Protein AF-A0A2R6J7M9-F1 (afdb_monomer)

pLDDT: mean 76.39, std 9.77, range [46.56, 89.0]

Foldseek 3Di:
DPPCPVVCVVCVVVVHDDDDDPDDCVVVVVVVVVVVCVVCVVVPVVCPPDDPVVVVVVVVVVVVVVVVD

Radius of gyration: 15.93 Å; Cα contacts (8 Å, |Δi|>4): 8; chains: 1; bounding box: 32×31×38 Å

Sequence (69 aa):
VDQAHHLKAALARLGLRFQVVHHGNRNAVERVFREVKRRTSSFSNTFSNVEPSTAESWLQAFAVWWNRC

Secondary structure (DSSP, 8-state):
--TTHHHHHHHHHTTPPP---TTSSHHHHHHHHHHHHHHTGGGTTTTTT--HHHHHHHHHHHHHHHTT-

Solvent-accessible surface area (backbone atoms only — not comparable to full-atom values): 4382 Å² total; per-residue (Å²): 142,74,87,54,61,65,57,49,54,52,34,50,77,71,74,43,85,83,78,89,71,92,83,58,71,54,66,58,56,52,46,52,55,50,49,52,50,61,74,39,48,86,48,66,74,65,56,81,85,51,57,69,70,58,54,50,53,50,51,53,53,49,51,58,55,63,78,72,110

Mean predicted aligned error: 10.36 Å

Structure (mmCIF, N/CA/C/O backbone):
data_AF-A0A2R6J7M9-F1
#
_entry.id   AF-A0A2R6J7M9-F1
#
loop_
_atom_site.group_PDB
_atom_site.id
_atom_site.type_symbol
_atom_site.label_atom_id
_atom_site.label_alt_id
_atom_site.label_comp_id
_atom_site.label_asym_id
_atom_site.label_entity_id
_atom_site.label_seq_id
_atom_site.pdbx_PDB_ins_code
_atom_site.Cartn_x
_atom_site.Cartn_y
_atom_site.Cartn_z
_atom_site.occupancy
_atom_site.B_iso_or_equiv
_atom_site.auth_seq_id
_atom_site.auth_comp_id
_atom_site.auth_asym_id
_atom_site.auth_atom_id
_atom_site.pdbx_PDB_model_num
ATOM 1 N N . VAL A 1 1 ? -15.857 -16.337 -3.118 1.00 46.56 1 VAL A N 1
ATOM 2 C CA . VAL A 1 1 ? -15.090 -15.353 -2.317 1.00 46.56 1 VAL A CA 1
ATOM 3 C C . VAL A 1 1 ? -14.680 -16.065 -1.035 1.00 46.56 1 VAL A C 1
ATOM 5 O O . VAL A 1 1 ? -15.436 -15.997 -0.089 1.00 46.56 1 VAL A O 1
ATOM 8 N N . ASP A 1 2 ? -13.569 -16.815 -1.023 1.00 52.47 2 ASP A N 1
ATOM 9 C CA . ASP A 1 2 ? -13.174 -17.643 0.149 1.00 52.47 2 ASP A CA 1
ATOM 10 C C . ASP A 1 2 ? -11.650 -17.713 0.390 1.00 52.47 2 ASP A C 1
ATOM 12 O O . ASP A 1 2 ? -11.129 -18.591 1.069 1.00 52.47 2 ASP A O 1
ATOM 16 N N . GLN A 1 3 ? -10.890 -16.738 -0.113 1.00 53.53 3 GLN A N 1
ATOM 17 C CA . GLN A 1 3 ? -9.424 -16.703 0.035 1.00 53.53 3 GLN A CA 1
ATOM 18 C C . GLN A 1 3 ? -8.943 -16.209 1.423 1.00 53.53 3 GLN A C 1
ATOM 20 O O . GLN A 1 3 ? -7.748 -16.042 1.648 1.00 53.53 3 GLN A O 1
ATOM 25 N N . ALA A 1 4 ? -9.844 -15.947 2.378 1.00 64.94 4 ALA A N 1
ATOM 26 C CA . ALA A 1 4 ? -9.498 -15.298 3.652 1.00 64.94 4 ALA A CA 1
ATOM 27 C C . ALA A 1 4 ? -9.261 -16.264 4.830 1.00 64.94 4 ALA A C 1
ATOM 29 O O . ALA A 1 4 ? -8.902 -15.810 5.920 1.00 64.94 4 ALA A O 1
ATOM 30 N N . HIS A 1 5 ? -9.436 -17.580 4.654 1.00 68.81 5 HIS A N 1
ATOM 31 C CA . HIS A 1 5 ? -9.274 -18.552 5.748 1.00 68.81 5 HIS A CA 1
ATOM 32 C C . HIS A 1 5 ? -7.871 -18.519 6.366 1.00 68.81 5 HIS A C 1
ATOM 34 O O . HIS A 1 5 ? -7.733 -18.500 7.591 1.00 68.81 5 HIS A O 1
ATOM 40 N N . HIS A 1 6 ? -6.836 -18.423 5.529 1.00 77.38 6 HIS A N 1
ATOM 41 C CA . HIS A 1 6 ? -5.449 -18.331 5.984 1.00 77.38 6 HIS A CA 1
ATOM 42 C C . HIS A 1 6 ? -5.184 -17.038 6.763 1.00 77.38 6 HIS A C 1
ATOM 44 O O . HIS A 1 6 ? -4.548 -17.070 7.816 1.00 77.38 6 HIS A O 1
ATOM 50 N N . LEU A 1 7 ? -5.742 -15.917 6.300 1.00 78.31 7 LEU A N 1
ATOM 51 C CA . LEU A 1 7 ? -5.600 -14.618 6.954 1.00 78.31 7 LEU A CA 1
ATOM 52 C C . LEU A 1 7 ? -6.286 -14.601 8.325 1.00 78.31 7 LEU A C 1
ATOM 54 O O . LEU A 1 7 ? -5.691 -14.171 9.311 1.00 78.31 7 LEU A O 1
ATOM 58 N N . LYS A 1 8 ? -7.514 -15.122 8.415 1.00 80.94 8 LYS A N 1
ATOM 59 C CA . LYS A 1 8 ? -8.261 -15.192 9.678 1.00 80.94 8 LYS A CA 1
ATOM 60 C C . LYS A 1 8 ? -7.544 -16.072 10.705 1.00 80.94 8 LYS A C 1
ATOM 62 O O . LYS A 1 8 ? -7.452 -15.692 11.869 1.00 80.94 8 LYS A O 1
ATOM 67 N N . ALA A 1 9 ? -6.996 -17.209 10.271 1.00 83.31 9 ALA A N 1
ATOM 68 C CA . ALA A 1 9 ? -6.224 -18.102 11.132 1.00 83.31 9 ALA A CA 1
ATOM 69 C C . ALA A 1 9 ? -4.902 -17.469 11.603 1.00 83.31 9 ALA A C 1
ATOM 71 O O . ALA A 1 9 ? -4.533 -17.614 12.766 1.00 83.31 9 ALA A O 1
ATOM 72 N N . ALA A 1 10 ? -4.195 -16.748 10.728 1.00 84.69 10 ALA A N 1
ATOM 73 C CA . ALA A 1 10 ? -2.968 -16.040 11.089 1.00 84.69 10 ALA A CA 1
ATOM 74 C C . ALA A 1 10 ? -3.233 -14.909 12.098 1.00 84.69 10 ALA A C 1
ATOM 76 O O . ALA A 1 10 ? -2.545 -14.817 13.111 1.00 84.69 10 ALA A O 1
ATOM 77 N N . LEU A 1 11 ? -4.270 -14.098 11.875 1.00 85.25 11 LEU A N 1
ATOM 78 C CA . LEU A 1 11 ? -4.641 -13.011 12.785 1.00 85.25 11 LEU A CA 1
ATOM 79 C C . LEU A 1 11 ? -5.085 -13.532 14.155 1.00 85.25 11 LEU A C 1
ATOM 81 O O . LEU A 1 11 ? -4.682 -12.973 15.172 1.00 85.25 11 LEU A O 1
ATOM 85 N N . ALA A 1 12 ? -5.826 -14.643 14.194 1.00 84.81 12 ALA A N 1
ATOM 86 C CA . ALA A 1 12 ? -6.209 -15.290 15.446 1.00 84.81 12 ALA A CA 1
ATOM 87 C C . ALA A 1 12 ? -4.989 -15.769 16.255 1.00 84.81 12 ALA A C 1
ATOM 89 O O . ALA A 1 12 ? -4.954 -15.570 17.466 1.00 84.81 12 ALA A O 1
ATOM 90 N N . ARG A 1 13 ? -3.961 -16.332 15.597 1.00 88.19 13 ARG A N 1
ATOM 91 C CA . ARG A 1 13 ? -2.693 -16.707 16.257 1.00 88.19 13 ARG A CA 1
ATOM 92 C C . ARG A 1 13 ? -1.954 -15.506 16.852 1.00 88.19 13 ARG A C 1
ATOM 94 O O . ARG A 1 13 ? -1.275 -15.659 17.857 1.00 88.19 13 ARG A O 1
ATOM 101 N N . LEU A 1 14 ? -2.106 -14.328 16.250 1.00 88.56 14 LEU A N 1
ATOM 102 C CA . LEU A 1 14 ? -1.529 -13.069 16.730 1.00 88.56 14 LEU A CA 1
ATOM 103 C C . LEU A 1 14 ? -2.421 -12.344 17.757 1.00 88.56 14 LEU A C 1
ATOM 105 O O . LEU A 1 14 ? -2.095 -11.234 18.166 1.00 88.56 14 LEU A O 1
ATOM 109 N N . GLY A 1 15 ? -3.558 -12.928 18.159 1.00 88.31 15 GLY A N 1
ATOM 110 C CA . GLY A 1 15 ? -4.512 -12.301 19.084 1.00 88.31 15 GLY A CA 1
ATOM 111 C C . GLY A 1 15 ? -5.304 -11.131 18.482 1.00 88.31 15 GLY A C 1
ATOM 112 O O . GLY A 1 15 ? -5.957 -10.383 19.208 1.00 88.31 15 GLY A O 1
ATOM 113 N N . LEU A 1 16 ? -5.269 -10.958 17.159 1.00 89.00 16 LEU A N 1
ATOM 114 C CA . LEU A 1 16 ? -5.942 -9.874 16.448 1.00 89.00 16 LEU A CA 1
ATOM 115 C C . LEU A 1 16 ? -7.319 -10.318 15.942 1.00 89.00 16 LEU A C 1
ATOM 117 O O . LEU A 1 16 ? -7.496 -11.411 15.399 1.00 89.00 16 LEU A O 1
ATOM 121 N N . ARG A 1 17 ? -8.318 -9.440 16.076 1.00 84.25 17 ARG A N 1
ATOM 122 C CA . ARG A 1 17 ? -9.682 -9.702 15.595 1.00 84.25 17 ARG A CA 1
ATOM 123 C C . ARG A 1 17 ? -9.824 -9.287 14.134 1.00 84.25 17 ARG A C 1
ATOM 125 O O . ARG A 1 17 ? -9.695 -8.113 13.807 1.00 84.25 17 ARG A O 1
ATOM 132 N N . PHE A 1 18 ? -10.152 -10.244 13.269 1.00 79.38 18 PHE A N 1
ATOM 133 C CA . PHE A 1 18 ? -10.504 -9.975 11.876 1.00 79.38 18 PHE A CA 1
ATOM 134 C C . PHE A 1 18 ? -11.990 -9.617 11.753 1.00 79.38 18 PHE A C 1
ATOM 136 O O . PHE A 1 18 ? -12.850 -10.397 12.167 1.00 79.38 18 PHE A O 1
ATOM 143 N N . GLN A 1 19 ? -12.294 -8.461 11.162 1.00 80.56 19 GLN A N 1
ATOM 144 C CA . GLN A 1 19 ? -13.658 -8.020 10.867 1.00 80.56 19 GLN A CA 1
ATOM 145 C C . GLN A 1 19 ? -13.751 -7.567 9.410 1.00 80.56 19 GLN A C 1
ATOM 147 O O . GLN A 1 19 ? -12.956 -6.747 8.957 1.00 80.56 19 GLN A O 1
ATOM 152 N N . VAL A 1 20 ? -14.743 -8.085 8.684 1.00 75.44 20 VAL A N 1
ATOM 153 C CA . VAL A 1 20 ? -15.091 -7.602 7.342 1.00 75.44 20 VAL A CA 1
ATOM 154 C C . VAL A 1 20 ? -16.187 -6.560 7.505 1.00 75.44 20 VAL A C 1
ATOM 156 O O . VAL A 1 20 ? -17.286 -6.878 7.951 1.00 75.44 20 VAL A O 1
ATOM 159 N N . VAL A 1 21 ? -15.887 -5.308 7.166 1.00 74.81 21 VAL A N 1
ATOM 160 C CA . VAL A 1 21 ? -16.844 -4.202 7.275 1.00 74.81 21 VAL A CA 1
ATOM 161 C C . VAL A 1 21 ? -17.267 -3.776 5.871 1.00 74.81 21 VAL A C 1
ATOM 163 O O . VAL A 1 21 ? -16.494 -3.160 5.143 1.00 74.81 21 VAL A O 1
ATOM 166 N N . HIS A 1 22 ? -18.504 -4.092 5.485 1.00 68.56 22 HIS A N 1
ATOM 167 C CA . HIS A 1 22 ? -19.039 -3.764 4.155 1.00 68.56 22 HIS A CA 1
ATOM 168 C C . HIS A 1 22 ? -19.420 -2.278 4.002 1.00 68.56 22 HIS A C 1
ATOM 170 O O . HIS A 1 22 ? -19.334 -1.719 2.906 1.00 68.56 22 HIS A O 1
ATOM 176 N N . HIS A 1 23 ? -19.807 -1.624 5.101 1.00 63.25 23 HIS A N 1
ATOM 177 C CA . HIS A 1 23 ? -20.308 -0.241 5.132 1.00 63.25 23 HIS A CA 1
ATOM 178 C C . HIS A 1 23 ? -19.606 0.609 6.205 1.00 63.25 23 HIS A C 1
ATOM 180 O O . HIS A 1 23 ? -20.240 1.312 6.982 1.00 63.25 23 HIS A O 1
ATOM 186 N N . GLY A 1 24 ? -18.276 0.500 6.278 1.00 65.62 24 GLY A N 1
ATOM 187 C CA . GLY A 1 24 ? -17.439 1.310 7.170 1.00 65.62 24 GLY A CA 1
ATOM 188 C C . GLY A 1 24 ? -17.092 2.665 6.556 1.00 65.62 24 GLY A C 1
ATOM 189 O O . GLY A 1 24 ? -17.778 3.140 5.652 1.00 65.62 24 GLY A O 1
ATOM 190 N N . ASN A 1 25 ? -15.970 3.261 6.970 1.00 65.25 25 ASN A N 1
ATOM 191 C CA . ASN A 1 25 ? -15.409 4.462 6.340 1.00 65.25 25 ASN A CA 1
ATOM 192 C C . ASN A 1 25 ? -14.809 4.132 4.956 1.00 65.25 25 ASN A C 1
ATOM 194 O O . ASN A 1 25 ? -13.617 4.299 4.701 1.00 65.25 25 ASN A O 1
ATOM 198 N N . ARG A 1 26 ? -15.654 3.613 4.062 1.00 65.62 26 ARG A N 1
ATOM 199 C CA . ARG A 1 26 ? -15.357 3.278 2.673 1.00 65.62 26 ARG A CA 1
ATOM 200 C C . ARG A 1 26 ? -14.721 4.471 1.968 1.00 65.62 26 ARG A C 1
ATOM 202 O O . ARG A 1 26 ? -13.770 4.285 1.224 1.00 65.62 26 ARG A O 1
ATOM 209 N N . ASN A 1 27 ? -15.137 5.684 2.333 1.00 72.56 27 ASN A N 1
ATOM 210 C CA . ASN A 1 27 ? -14.544 6.937 1.880 1.00 72.56 27 ASN A CA 1
ATOM 211 C C . ASN A 1 27 ? -13.047 7.046 2.198 1.00 72.56 27 ASN A C 1
ATOM 213 O O . ASN A 1 27 ? -12.298 7.506 1.347 1.00 72.56 27 ASN A O 1
ATOM 217 N N . ALA A 1 28 ? -12.583 6.625 3.378 1.00 75.62 28 ALA A N 1
ATOM 218 C CA . ALA A 1 28 ? -11.163 6.690 3.726 1.00 75.62 28 ALA A CA 1
ATOM 219 C C . ALA A 1 28 ? -10.330 5.692 2.913 1.00 75.62 28 ALA A C 1
ATOM 221 O O . ALA A 1 28 ? -9.318 6.074 2.327 1.00 75.62 28 ALA A O 1
ATOM 222 N N . VAL A 1 29 ? -10.783 4.437 2.821 1.00 78.81 29 VAL A N 1
ATOM 223 C CA . VAL A 1 29 ? -10.102 3.403 2.025 1.00 78.81 29 VAL A CA 1
ATOM 224 C C . VAL A 1 29 ? -10.105 3.791 0.547 1.00 78.81 29 VAL A C 1
ATOM 226 O O . VAL A 1 29 ? -9.048 3.865 -0.074 1.00 78.81 29 VAL A O 1
ATOM 229 N N . GLU A 1 30 ? -11.263 4.139 -0.013 1.00 81.88 30 GLU A N 1
ATOM 230 C CA . GLU A 1 30 ? -11.373 4.599 -1.399 1.00 81.88 30 GLU A CA 1
ATOM 231 C C . GLU A 1 30 ? -10.539 5.855 -1.662 1.00 81.88 30 GLU A C 1
ATOM 233 O O . GLU A 1 30 ? -9.946 5.962 -2.734 1.00 81.88 30 GLU A O 1
ATOM 238 N N . ARG A 1 31 ? 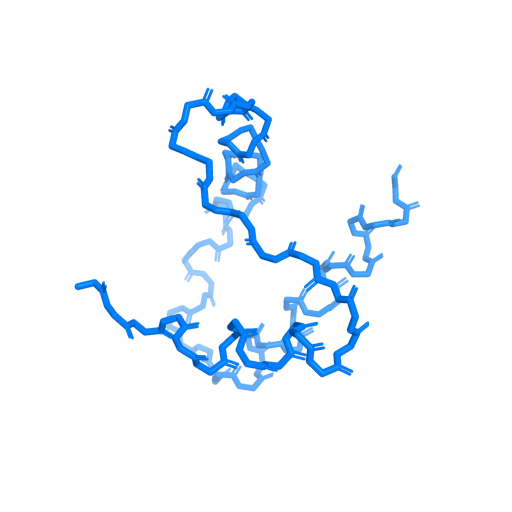-10.430 6.782 -0.698 1.00 83.94 31 ARG A N 1
ATOM 239 C CA . ARG A 1 31 ? -9.561 7.962 -0.814 1.00 83.94 31 ARG A CA 1
ATOM 240 C C . ARG A 1 31 ? -8.092 7.568 -0.904 1.00 83.94 31 ARG A C 1
ATOM 242 O O . ARG A 1 31 ? -7.407 8.097 -1.772 1.00 83.94 31 ARG A O 1
ATOM 249 N N . VAL A 1 32 ? -7.621 6.637 -0.071 1.00 81.19 32 VAL A N 1
ATOM 250 C CA . VAL A 1 32 ? -6.242 6.120 -0.151 1.00 81.19 32 VAL A CA 1
ATOM 251 C C . VAL A 1 32 ? -6.001 5.473 -1.513 1.00 81.19 32 VAL A C 1
ATOM 253 O O . VAL A 1 32 ? -5.064 5.852 -2.207 1.00 81.19 32 VAL A O 1
ATOM 256 N N . PHE A 1 33 ? -6.887 4.581 -1.963 1.00 80.06 33 PHE A N 1
ATOM 257 C CA . PHE A 1 33 ? -6.752 3.940 -3.276 1.00 80.06 33 PHE A CA 1
ATOM 258 C C . PHE A 1 33 ? -6.809 4.938 -4.440 1.00 80.06 33 PHE A C 1
ATOM 260 O O . PHE A 1 33 ? -6.076 4.789 -5.418 1.00 80.06 33 PHE A O 1
ATOM 267 N N . ARG A 1 34 ? -7.678 5.952 -4.369 1.00 84.25 34 ARG A N 1
ATOM 268 C CA . ARG A 1 34 ? -7.770 7.008 -5.385 1.00 84.25 34 ARG A CA 1
ATOM 269 C C . ARG A 1 34 ? -6.496 7.843 -5.414 1.00 84.25 34 ARG A C 1
ATOM 271 O O . ARG A 1 34 ? -6.009 8.130 -6.499 1.00 84.25 34 ARG A O 1
ATOM 278 N N . GLU A 1 35 ? -5.950 8.193 -4.256 1.00 83.44 35 GLU A N 1
ATOM 279 C CA . GLU A 1 35 ? -4.740 9.005 -4.155 1.00 83.44 35 GLU A CA 1
ATOM 280 C C . GLU 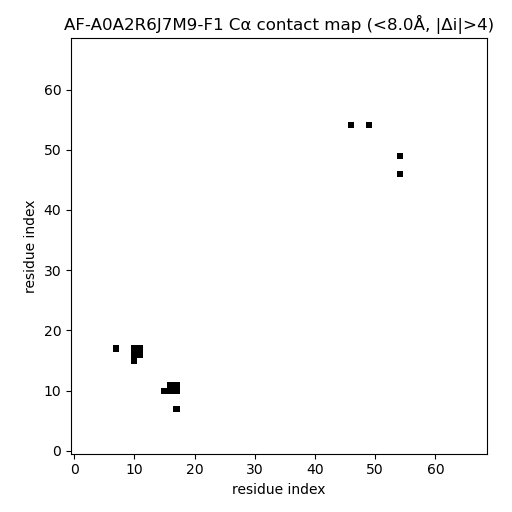A 1 35 ? -3.490 8.247 -4.611 1.00 83.44 35 GLU A C 1
ATOM 282 O O . GLU A 1 35 ? -2.692 8.805 -5.365 1.00 83.44 35 GLU A O 1
ATOM 287 N N . VAL A 1 36 ? -3.361 6.967 -4.239 1.00 80.38 36 VAL A N 1
ATOM 288 C CA . VAL A 1 36 ? -2.312 6.078 -4.756 1.00 80.38 36 VAL A CA 1
ATOM 289 C C . VAL A 1 36 ? -2.389 6.053 -6.278 1.00 80.38 36 VAL A C 1
ATOM 291 O O . VAL A 1 36 ? -1.443 6.474 -6.933 1.00 80.38 36 VAL A O 1
ATOM 294 N N . LYS A 1 37 ? -3.550 5.706 -6.850 1.00 78.69 37 LYS A N 1
ATOM 295 C CA . LYS A 1 37 ? -3.736 5.676 -8.309 1.00 78.69 37 LYS A CA 1
ATOM 296 C C . LYS A 1 37 ? -3.493 7.026 -8.980 1.00 78.69 37 LYS A C 1
ATOM 298 O O . LYS A 1 37 ? -2.961 7.057 -10.080 1.00 78.69 37 LYS A O 1
ATOM 303 N N . ARG A 1 38 ? -3.873 8.140 -8.348 1.00 82.94 38 ARG A N 1
ATOM 304 C CA . ARG A 1 38 ? -3.645 9.490 -8.882 1.00 82.94 38 ARG A CA 1
ATOM 305 C C . ARG A 1 38 ? -2.153 9.792 -8.975 1.00 82.94 38 ARG A C 1
ATOM 307 O O . ARG A 1 38 ? -1.698 10.251 -10.017 1.00 82.94 38 ARG A O 1
ATOM 314 N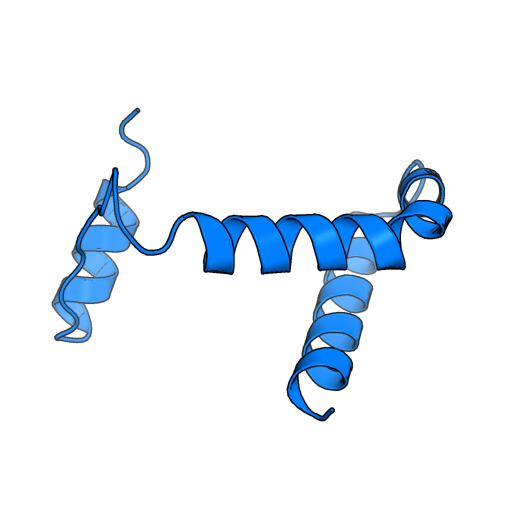 N . ARG A 1 39 ? -1.387 9.523 -7.917 1.00 73.88 39 ARG A N 1
ATOM 315 C CA . ARG A 1 39 ? 0.059 9.796 -7.881 1.00 73.88 39 ARG A CA 1
ATOM 316 C C . ARG A 1 39 ? 0.872 8.806 -8.703 1.00 73.88 39 ARG A C 1
ATOM 318 O O . ARG A 1 39 ? 1.893 9.186 -9.260 1.00 73.88 39 ARG A O 1
ATOM 325 N N . THR A 1 40 ? 0.396 7.572 -8.827 1.00 72.44 40 THR A N 1
ATOM 326 C CA . THR A 1 40 ? 1.013 6.554 -9.681 1.00 72.44 40 THR A CA 1
ATOM 327 C C . THR A 1 40 ? 0.409 6.518 -11.085 1.00 72.44 40 THR A C 1
ATOM 329 O O . THR A 1 40 ? 0.738 5.618 -11.848 1.00 72.44 40 THR A O 1
ATOM 332 N N . SER A 1 41 ? -0.462 7.463 -11.460 1.00 70.62 41 SER A N 1
ATOM 333 C CA . SER A 1 41 ? -1.139 7.463 -12.769 1.00 70.62 41 SER A CA 1
ATOM 334 C C . SER A 1 41 ? -0.136 7.541 -13.919 1.00 70.62 4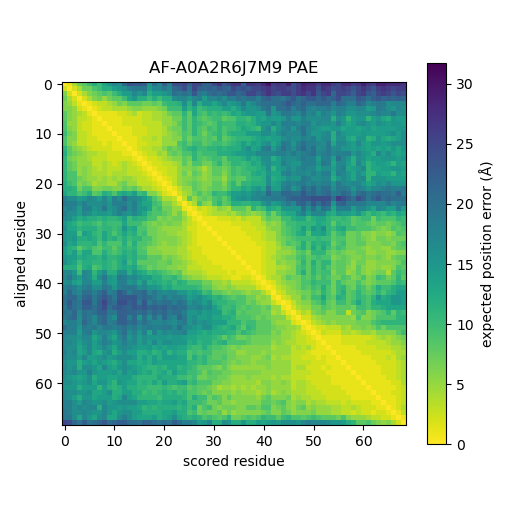1 SER A C 1
ATOM 336 O O . SER A 1 41 ? -0.176 6.704 -14.819 1.00 70.62 41 SER A O 1
ATOM 338 N N . SER A 1 42 ? 0.847 8.438 -13.820 1.00 64.06 42 SER A N 1
ATOM 339 C CA . SER A 1 42 ? 1.980 8.526 -14.751 1.00 64.06 42 SER A CA 1
ATOM 340 C C . SER A 1 42 ? 2.885 7.288 -14.723 1.00 64.06 42 SER A C 1
ATOM 342 O O . SER A 1 42 ? 3.596 7.032 -15.689 1.00 64.06 42 SER A O 1
ATOM 344 N N . PHE A 1 43 ? 2.843 6.514 -13.633 1.00 63.62 43 PHE A N 1
ATOM 345 C CA . PHE A 1 43 ? 3.614 5.284 -13.438 1.00 63.62 43 PHE A CA 1
ATOM 346 C C . PHE A 1 43 ? 2.882 4.013 -13.896 1.00 63.62 43 PHE A C 1
ATOM 348 O O . PHE A 1 43 ? 3.486 2.948 -14.004 1.00 63.62 43 PHE A O 1
ATOM 355 N N . SER A 1 44 ? 1.574 4.097 -14.157 1.00 61.12 44 SER A N 1
ATOM 356 C CA . SER A 1 44 ? 0.754 2.929 -14.503 1.00 61.12 44 SER A CA 1
ATOM 357 C C . SER A 1 44 ? 1.211 2.248 -15.797 1.00 61.12 44 SER A C 1
ATOM 359 O O . SER A 1 44 ? 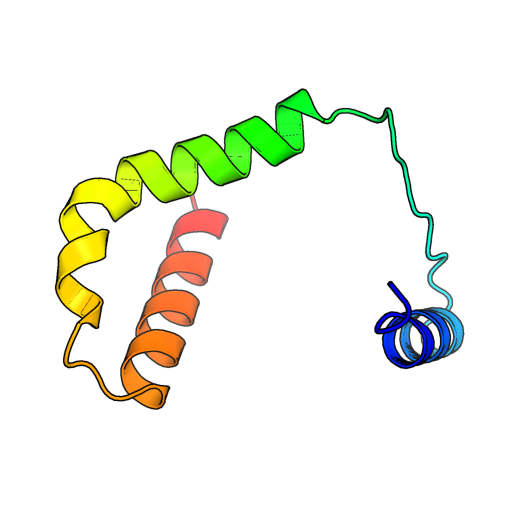1.107 1.032 -15.914 1.00 61.12 44 SER A O 1
ATOM 361 N N . ASN A 1 45 ? 1.824 3.009 -16.708 1.00 65.69 45 ASN A N 1
ATOM 362 C CA . ASN A 1 45 ? 2.410 2.502 -17.950 1.00 65.69 45 ASN A CA 1
ATOM 363 C C . ASN A 1 45 ? 3.846 1.967 -17.778 1.00 65.69 45 ASN A C 1
ATOM 365 O O . ASN A 1 45 ? 4.403 1.384 -18.708 1.00 65.69 45 ASN A O 1
ATOM 369 N N . THR A 1 46 ? 4.475 2.173 -16.618 1.00 63.41 46 THR A N 1
ATOM 370 C CA . THR A 1 46 ? 5.912 1.929 -16.405 1.00 63.41 46 THR A CA 1
ATOM 371 C C . THR A 1 46 ? 6.214 0.498 -15.962 1.00 63.41 46 THR A C 1
ATOM 373 O O . THR A 1 46 ? 7.346 0.056 -16.108 1.00 63.41 46 THR A O 1
ATOM 376 N N . PHE A 1 47 ? 5.215 -0.253 -15.482 1.00 65.81 47 PHE A N 1
ATOM 377 C CA . PHE A 1 47 ? 5.376 -1.656 -15.064 1.00 65.81 47 PHE A CA 1
ATOM 378 C C . PHE A 1 47 ? 5.109 -2.680 -16.169 1.00 65.81 47 PHE A C 1
ATOM 380 O O . PHE A 1 47 ? 5.263 -3.874 -15.940 1.00 65.81 47 PHE A O 1
ATOM 387 N N . SER A 1 48 ? 4.748 -2.230 -17.371 1.00 68.44 48 SER A N 1
ATOM 388 C CA . SER A 1 48 ? 4.348 -3.094 -18.489 1.00 68.44 48 SER A CA 1
ATOM 389 C C . SER A 1 48 ? 5.410 -4.134 -18.885 1.00 68.44 48 SER A C 1
ATOM 391 O O . SER A 1 48 ? 5.052 -5.179 -19.410 1.00 68.44 48 SER A O 1
ATOM 393 N N . ASN A 1 49 ? 6.695 -3.857 -18.611 1.00 74.00 49 ASN A N 1
ATOM 394 C CA . ASN A 1 49 ? 7.848 -4.703 -18.962 1.00 74.00 49 ASN A CA 1
ATOM 395 C C . ASN A 1 49 ? 8.817 -4.928 -17.784 1.00 74.00 49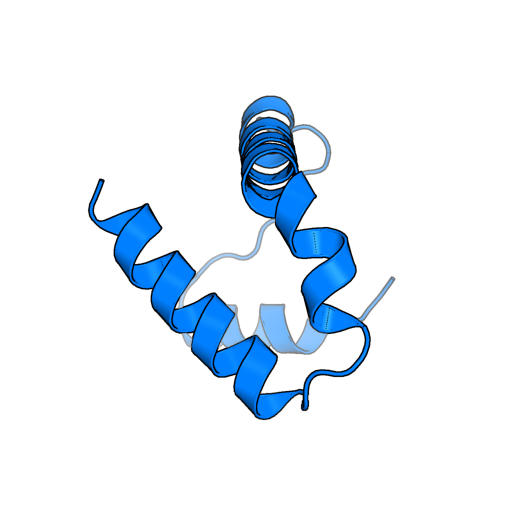 ASN A C 1
ATOM 397 O O . ASN A 1 49 ? 9.997 -5.200 -17.994 1.00 74.00 49 ASN A O 1
ATOM 401 N N . VAL A 1 50 ? 8.365 -4.726 -16.546 1.00 77.31 50 VAL A N 1
ATOM 402 C CA . VAL A 1 50 ? 9.240 -4.796 -15.368 1.00 77.31 50 VAL A CA 1
ATOM 403 C C . VAL A 1 50 ? 9.126 -6.174 -14.726 1.00 77.31 50 VAL A C 1
ATOM 405 O O . VAL A 1 50 ? 8.023 -6.671 -14.511 1.00 77.31 50 VAL A O 1
ATOM 408 N N . GLU A 1 51 ? 10.267 -6.774 -14.386 1.00 83.88 51 GLU A N 1
ATOM 409 C CA . GLU A 1 51 ? 10.312 -8.018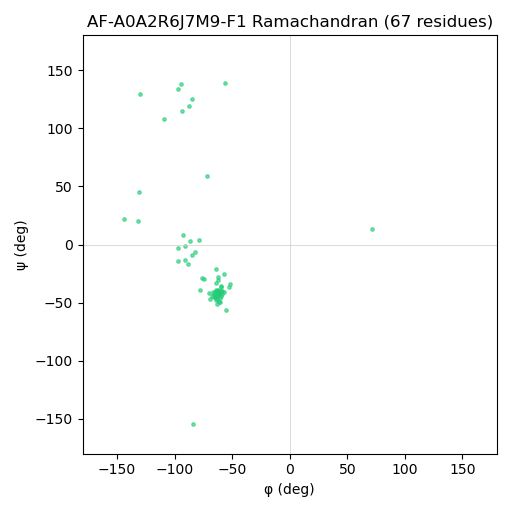 -13.615 1.00 83.88 51 GLU A CA 1
ATOM 410 C C . GLU A 1 51 ? 9.564 -7.864 -12.273 1.00 83.88 51 GLU A C 1
ATOM 412 O O . GLU A 1 51 ? 9.735 -6.840 -11.595 1.00 83.88 51 GLU A O 1
ATOM 417 N N . PRO A 1 52 ? 8.780 -8.865 -11.828 1.00 81.56 52 PRO A N 1
ATOM 418 C CA . PRO A 1 52 ? 7.972 -8.769 -10.609 1.00 81.56 52 PRO A CA 1
ATOM 419 C C . PRO A 1 52 ? 8.761 -8.343 -9.361 1.00 81.56 52 PRO A C 1
ATOM 421 O O . PRO A 1 52 ? 8.274 -7.545 -8.563 1.00 81.56 52 PRO A O 1
ATOM 424 N N . SER A 1 53 ? 10.007 -8.803 -9.230 1.00 84.62 53 SER A N 1
ATOM 425 C CA . SER A 1 53 ? 10.920 -8.456 -8.129 1.00 84.62 53 SER A CA 1
ATOM 426 C C . SER A 1 53 ? 11.295 -6.968 -8.093 1.00 84.62 53 SER A C 1
ATOM 428 O O . SER A 1 53 ? 11.478 -6.371 -7.027 1.00 84.62 53 SER A O 1
ATOM 430 N N . THR A 1 54 ? 11.380 -6.339 -9.265 1.00 82.12 54 THR A N 1
ATOM 431 C CA . THR A 1 54 ? 11.689 -4.913 -9.406 1.00 82.12 54 THR A CA 1
ATOM 432 C C . THR A 1 54 ? 10.454 -4.072 -9.093 1.00 82.12 54 THR A C 1
ATOM 434 O O . THR A 1 54 ? 10.559 -3.052 -8.408 1.00 82.12 54 THR A O 1
ATOM 437 N N . ALA A 1 55 ? 9.272 -4.527 -9.519 1.00 81.75 55 ALA A N 1
ATOM 438 C CA . ALA A 1 55 ? 8.008 -3.906 -9.138 1.00 81.75 55 ALA A CA 1
ATOM 439 C C . ALA A 1 55 ? 7.787 -3.965 -7.617 1.00 81.75 55 ALA A C 1
ATOM 441 O O . ALA A 1 55 ? 7.413 -2.964 -7.006 1.00 81.75 55 ALA A O 1
ATOM 442 N N . GLU A 1 56 ? 8.088 -5.104 -6.989 1.00 84.38 56 GLU A N 1
ATOM 443 C CA . GLU A 1 56 ? 8.012 -5.275 -5.537 1.00 84.38 56 GLU A CA 1
ATOM 444 C C . GLU A 1 56 ? 8.962 -4.329 -4.791 1.00 84.38 56 GLU A C 1
ATOM 446 O O . GLU A 1 56 ? 8.532 -3.602 -3.894 1.00 84.38 56 GLU A O 1
ATOM 451 N N . SER A 1 57 ? 10.233 -4.274 -5.198 1.00 86.50 57 SER A N 1
ATOM 452 C CA . SER A 1 57 ? 11.233 -3.391 -4.581 1.00 86.50 57 SER A CA 1
ATOM 453 C C . SER A 1 57 ? 10.832 -1.914 -4.682 1.00 86.50 57 SER A C 1
ATOM 455 O O . SER A 1 57 ? 10.965 -1.150 -3.723 1.00 86.50 57 SER A O 1
ATOM 457 N N . TRP A 1 58 ? 10.276 -1.507 -5.828 1.00 84.12 58 TRP A N 1
ATOM 458 C CA . TRP A 1 58 ? 9.754 -0.155 -6.018 1.00 84.12 58 TRP A CA 1
ATOM 459 C C . TRP A 1 58 ? 8.566 0.139 -5.091 1.00 84.12 58 TRP A C 1
ATOM 461 O O . TRP A 1 58 ? 8.529 1.195 -4.457 1.00 84.12 58 TRP A O 1
ATOM 471 N N . LEU A 1 59 ? 7.618 -0.798 -4.956 1.00 83.31 59 LEU A N 1
ATOM 472 C CA . LEU A 1 59 ? 6.464 -0.656 -4.060 1.00 83.31 59 LEU A CA 1
ATOM 473 C C . LEU A 1 59 ? 6.893 -0.536 -2.591 1.00 83.31 59 LEU A C 1
ATOM 475 O O . LEU A 1 59 ? 6.334 0.280 -1.856 1.00 83.31 59 LEU A O 1
ATOM 479 N N . GLN A 1 60 ? 7.900 -1.303 -2.166 1.00 87.00 60 GLN A N 1
ATOM 480 C CA . GLN A 1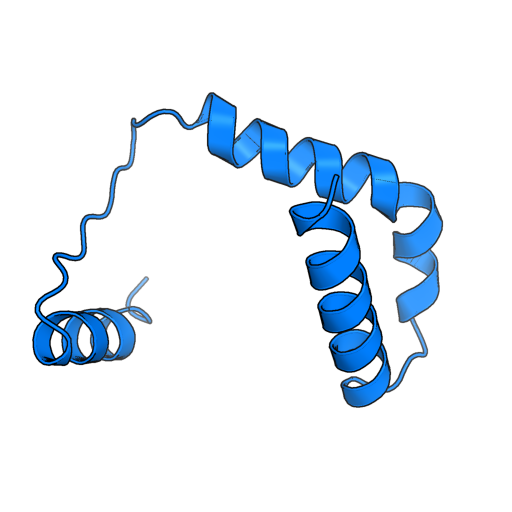 60 ? 8.467 -1.209 -0.818 1.00 87.00 60 GLN A CA 1
ATOM 481 C C . GLN A 1 60 ? 9.099 0.168 -0.569 1.00 87.00 60 GLN A C 1
ATOM 483 O O . GLN A 1 60 ? 8.808 0.804 0.447 1.00 87.00 60 GLN A O 1
ATOM 488 N N . ALA A 1 61 ? 9.903 0.673 -1.512 1.00 85.94 61 ALA A N 1
ATOM 489 C CA . ALA A 1 61 ? 10.499 2.006 -1.417 1.00 85.94 61 ALA A CA 1
ATOM 490 C C . ALA A 1 61 ? 9.430 3.113 -1.373 1.00 85.94 61 ALA A C 1
ATOM 492 O O . ALA A 1 61 ? 9.502 4.022 -0.541 1.00 85.94 61 ALA A O 1
ATOM 493 N N . PHE A 1 62 ? 8.398 3.000 -2.214 1.00 82.75 62 PHE A N 1
ATOM 494 C CA . PHE A 1 62 ? 7.261 3.916 -2.220 1.00 82.75 62 PHE A CA 1
ATOM 495 C C . PHE A 1 62 ? 6.525 3.920 -0.873 1.00 82.75 62 PHE A C 1
ATOM 497 O O . PHE A 1 62 ? 6.238 4.991 -0.339 1.00 82.75 62 PHE A O 1
ATOM 504 N N . ALA A 1 63 ? 6.272 2.747 -0.285 1.00 84.38 63 ALA A N 1
ATOM 505 C CA . ALA A 1 63 ? 5.611 2.628 1.014 1.00 84.38 63 ALA A CA 1
ATOM 506 C C . ALA A 1 63 ? 6.426 3.270 2.151 1.00 84.38 63 ALA A C 1
ATOM 508 O O . ALA A 1 63 ? 5.854 3.940 3.012 1.00 84.38 63 ALA A O 1
ATOM 509 N N . VAL A 1 64 ? 7.756 3.113 2.151 1.00 87.69 64 VAL A N 1
ATOM 510 C CA . VAL A 1 64 ? 8.634 3.758 3.143 1.00 87.69 64 VAL A CA 1
ATOM 511 C C . VAL A 1 64 ? 8.551 5.278 3.046 1.00 87.69 64 VAL A C 1
ATOM 513 O O . VAL A 1 64 ? 8.459 5.943 4.074 1.00 87.69 64 VAL A O 1
ATOM 516 N N . TRP A 1 65 ? 8.579 5.832 1.834 1.00 82.31 65 TRP A N 1
ATOM 517 C CA . TRP A 1 65 ? 8.478 7.277 1.638 1.00 82.31 65 TRP A CA 1
ATOM 518 C C . TRP A 1 65 ? 7.087 7.802 2.016 1.00 82.31 65 TRP A C 1
ATOM 520 O O . TRP A 1 65 ? 6.979 8.777 2.754 1.00 82.31 65 TRP A O 1
ATOM 530 N N . TRP A 1 66 ? 6.028 7.106 1.596 1.00 77.44 66 TRP A N 1
ATOM 531 C CA . TRP A 1 66 ? 4.642 7.482 1.878 1.00 77.44 66 TRP A CA 1
ATOM 532 C C . TRP A 1 66 ? 4.325 7.561 3.370 1.00 77.44 66 TRP A C 1
ATOM 534 O O . TRP A 1 66 ? 3.618 8.462 3.802 1.00 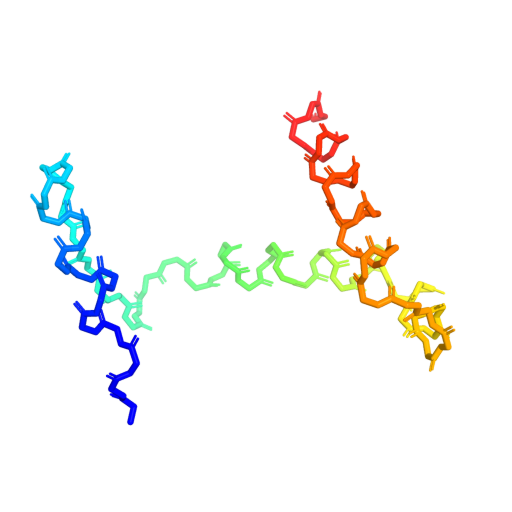77.44 66 TRP A O 1
ATOM 544 N N . ASN A 1 67 ? 4.848 6.620 4.156 1.00 81.00 67 ASN A N 1
ATOM 545 C CA . ASN A 1 67 ? 4.587 6.546 5.592 1.00 81.00 67 ASN A CA 1
ATOM 546 C C . ASN A 1 67 ? 5.475 7.489 6.426 1.00 81.00 67 ASN A C 1
ATOM 548 O O . ASN A 1 67 ? 5.299 7.561 7.640 1.00 81.00 67 ASN A O 1
ATOM 552 N N . ARG A 1 68 ? 6.452 8.167 5.805 1.00 73.75 68 ARG A N 1
ATOM 553 C CA . ARG A 1 68 ? 7.334 9.151 6.460 1.00 73.75 68 ARG A CA 1
ATOM 554 C C . ARG A 1 68 ? 6.881 10.603 6.269 1.00 73.75 68 ARG A C 1
ATOM 556 O O . ARG A 1 68 ? 7.422 11.469 6.952 1.00 73.75 68 ARG A O 1
ATOM 563 N N . CYS A 1 69 ? 5.959 10.865 5.343 1.00 54.66 69 CYS A N 1
ATOM 564 C CA . CYS A 1 69 ? 5.368 12.182 5.091 1.00 54.66 69 CYS A CA 1
ATOM 565 C C . CYS A 1 69 ? 4.036 12.340 5.826 1.00 54.66 69 CYS A C 1
ATOM 567 O O . CYS A 1 69 ? 3.763 13.479 6.262 1.00 54.66 69 CYS A O 1
#